Protein AF-A0A7V9EEJ4-F1 (afdb_monomer)

Foldseek 3Di:
DVVVVVVVVVVVVVVVVVVVPDPPPPPPPQADPVRFGPAKDKDALVRADAFWFWADQDQLQPDRITITDGLQDDGFWGFHDKDADDDDQDPDSVVQLVVLVVVEPDRGWHTDDNVVVVVVDRIIGYIDTDDVPDSPPD

Mean predicted aligned error: 11.69 Å

Solvent-accessible surface area (backbone atoms only — not comparable to full-atom values): 8247 Å² total; per-residue (Å²): 118,76,65,62,57,55,54,51,53,53,52,53,56,54,56,57,59,62,76,70,70,74,78,76,72,88,80,52,89,42,37,47,101,85,68,48,45,69,42,72,43,78,39,46,61,86,73,62,47,72,72,42,18,28,34,79,84,61,91,84,23,78,66,66,53,35,37,37,30,30,62,91,48,94,59,48,26,31,25,73,40,75,42,81,52,84,86,76,77,84,76,47,67,72,50,37,46,56,48,36,56,72,72,28,96,46,93,40,45,36,39,50,47,75,69,43,39,77,70,71,41,45,47,26,40,23,31,47,67,46,56,96,84,60,74,70,91,122

Structure (mmCIF, N/CA/C/O backbone):
data_AF-A0A7V9EEJ4-F1
#
_entry.id   AF-A0A7V9EEJ4-F1
#
loop_
_atom_site.group_PDB
_atom_site.id
_atom_site.type_symbol
_atom_site.label_atom_id
_atom_site.label_alt_id
_atom_site.label_comp_id
_atom_site.label_asym_id
_atom_site.label_entity_id
_atom_site.label_seq_id
_atom_site.pdbx_PDB_ins_code
_atom_site.Cartn_x
_atom_site.Cartn_y
_atom_site.Cartn_z
_atom_site.occupancy
_atom_site.B_iso_or_equiv
_atom_site.auth_seq_id
_atom_site.auth_comp_id
_atom_site.auth_asym_id
_atom_site.auth_atom_id
_atom_site.pdbx_PDB_model_num
ATOM 1 N N . MET A 1 1 ? 7.593 -53.871 41.970 1.00 48.84 1 MET A N 1
ATOM 2 C CA . MET A 1 1 ? 7.901 -52.481 42.400 1.00 48.84 1 MET A CA 1
ATOM 3 C C . MET A 1 1 ? 8.724 -51.685 41.380 1.00 48.84 1 MET A C 1
ATOM 5 O O . MET A 1 1 ? 8.401 -50.529 41.161 1.00 48.84 1 MET A O 1
ATOM 9 N N . ARG A 1 2 ? 9.733 -52.262 40.705 1.00 46.28 2 ARG A N 1
ATOM 10 C CA . ARG A 1 2 ? 10.573 -51.537 39.718 1.00 46.28 2 ARG A CA 1
ATOM 11 C C . ARG A 1 2 ? 9.862 -51.156 38.407 1.00 46.28 2 ARG A C 1
ATOM 13 O O . ARG A 1 2 ? 10.227 -50.173 37.781 1.00 46.28 2 ARG A O 1
ATOM 20 N N . TRP A 1 3 ? 8.823 -51.894 38.021 1.00 37.00 3 TRP A N 1
ATOM 21 C CA . TRP A 1 3 ? 8.084 -51.655 36.772 1.00 37.00 3 TRP A CA 1
ATOM 22 C C . TRP A 1 3 ? 7.021 -50.552 36.897 1.00 37.00 3 TRP A C 1
ATOM 24 O O . TRP A 1 3 ? 6.748 -49.848 35.934 1.00 37.00 3 TRP A O 1
ATOM 34 N N . ALA A 1 4 ? 6.481 -50.344 38.104 1.00 46.94 4 ALA A N 1
ATOM 35 C CA . ALA A 1 4 ? 5.531 -49.266 38.387 1.00 46.94 4 ALA A CA 1
ATOM 36 C C . ALA A 1 4 ? 6.194 -47.879 38.301 1.00 46.94 4 ALA A C 1
ATOM 38 O O . ALA A 1 4 ? 5.586 -46.934 37.816 1.00 46.94 4 ALA A O 1
ATOM 39 N N . LEU A 1 5 ? 7.466 -47.779 38.703 1.00 47.72 5 LEU A N 1
ATOM 40 C CA . LEU A 1 5 ? 8.260 -46.550 38.606 1.00 47.72 5 LEU A CA 1
ATOM 41 C C . LEU A 1 5 ? 8.615 -46.197 37.151 1.00 47.72 5 LEU A C 1
ATOM 43 O O . LEU A 1 5 ? 8.597 -45.026 36.784 1.00 47.72 5 LEU A O 1
ATOM 47 N N . ALA A 1 6 ? 8.877 -47.203 36.309 1.00 48.69 6 ALA A N 1
ATOM 48 C CA . ALA A 1 6 ? 9.161 -47.004 34.886 1.00 48.69 6 ALA A CA 1
ATOM 49 C C . ALA A 1 6 ? 7.921 -46.532 34.103 1.00 48.69 6 ALA A C 1
ATOM 51 O O . ALA A 1 6 ? 8.024 -45.641 33.264 1.00 48.69 6 ALA A O 1
ATOM 52 N N . LEU A 1 7 ? 6.738 -47.073 34.417 1.00 49.16 7 LEU A N 1
ATOM 53 C CA . LEU A 1 7 ? 5.472 -46.643 33.812 1.00 49.16 7 LEU A CA 1
ATOM 54 C C . LEU A 1 7 ? 5.074 -45.223 34.243 1.00 49.16 7 LEU A C 1
ATOM 56 O O . LEU A 1 7 ? 4.591 -44.450 33.418 1.00 49.16 7 LEU A O 1
ATOM 60 N N . LEU A 1 8 ? 5.342 -44.847 35.499 1.00 50.62 8 LEU A N 1
ATOM 61 C CA . LEU A 1 8 ? 5.114 -43.483 35.986 1.00 50.62 8 LEU A CA 1
ATOM 62 C C . LEU A 1 8 ? 6.011 -42.461 35.264 1.00 50.62 8 LEU A C 1
ATOM 64 O O . LEU A 1 8 ? 5.547 -41.385 34.899 1.00 50.62 8 LEU A O 1
ATOM 68 N N . ALA A 1 9 ? 7.277 -42.809 35.008 1.00 53.09 9 ALA A N 1
ATOM 69 C CA . ALA A 1 9 ? 8.224 -41.939 34.310 1.00 53.09 9 ALA A CA 1
ATOM 70 C C . ALA A 1 9 ? 7.849 -41.703 32.833 1.00 53.09 9 ALA A C 1
ATOM 72 O O . ALA A 1 9 ? 7.979 -40.583 32.340 1.00 53.09 9 ALA A O 1
ATOM 73 N N . VAL A 1 10 ? 7.326 -42.723 32.140 1.00 55.88 10 VAL A N 1
ATOM 74 C CA . VAL A 1 10 ? 6.856 -42.601 30.746 1.00 55.88 10 VAL A CA 1
ATOM 75 C C . VAL A 1 10 ? 5.585 -41.749 30.653 1.00 55.88 10 VAL A C 1
ATOM 77 O O . VAL A 1 10 ? 5.459 -40.934 29.741 1.00 55.88 10 VAL A O 1
ATOM 80 N N . LEU A 1 11 ? 4.670 -41.866 31.621 1.00 56.12 11 LEU A N 1
ATOM 81 C CA . LEU A 1 11 ? 3.453 -41.046 31.675 1.00 56.12 11 LEU A CA 1
ATOM 82 C C . LEU A 1 11 ? 3.750 -39.569 31.980 1.00 56.12 11 LEU A C 1
ATOM 84 O O . LEU A 1 11 ? 3.128 -38.691 31.385 1.00 56.12 11 LEU A O 1
ATOM 88 N N . ILE A 1 12 ? 4.738 -39.281 32.837 1.00 56.12 12 ILE A N 1
ATOM 89 C CA . ILE A 1 12 ? 5.203 -37.907 33.094 1.00 56.12 12 ILE A CA 1
ATOM 90 C C . ILE A 1 12 ? 5.877 -37.323 31.841 1.00 56.12 12 ILE A C 1
ATOM 92 O O . ILE A 1 12 ? 5.589 -36.188 31.469 1.00 56.12 12 ILE A O 1
ATOM 96 N N . ALA A 1 13 ? 6.711 -38.098 31.137 1.00 54.84 13 ALA A N 1
ATOM 97 C CA . ALA A 1 13 ? 7.370 -37.636 29.912 1.00 54.84 13 ALA A CA 1
ATOM 98 C C . ALA A 1 13 ? 6.378 -37.330 28.770 1.00 54.84 13 ALA A C 1
ATOM 100 O O . ALA A 1 13 ? 6.555 -36.349 28.048 1.00 54.84 13 ALA A O 1
ATOM 101 N N . LEU A 1 14 ? 5.304 -38.117 28.633 1.00 54.66 14 LEU A N 1
ATOM 102 C CA . LEU A 1 14 ? 4.259 -37.888 27.625 1.00 54.66 14 LEU A CA 1
ATOM 103 C C . LEU A 1 14 ? 3.311 -36.731 27.993 1.00 54.66 14 LEU A C 1
ATOM 105 O O . LEU A 1 14 ? 2.884 -35.994 27.106 1.00 54.66 14 LEU A O 1
ATOM 109 N N . GLY A 1 15 ? 3.024 -36.519 29.283 1.00 51.69 15 GLY A N 1
ATOM 110 C CA . GLY A 1 15 ? 2.210 -35.388 29.752 1.00 51.69 15 GLY A CA 1
ATOM 111 C C . GLY A 1 15 ? 2.904 -34.028 29.604 1.00 51.69 15 GLY A C 1
ATOM 112 O O . GLY A 1 15 ? 2.255 -33.036 29.276 1.00 51.69 15 GLY A O 1
ATOM 113 N N . VAL A 1 16 ? 4.230 -33.981 29.772 1.00 53.53 16 VAL A N 1
ATOM 114 C CA . VAL A 1 16 ? 5.032 -32.756 29.586 1.00 53.53 16 VAL A CA 1
ATOM 115 C C . VAL A 1 16 ? 5.213 -32.415 28.099 1.00 53.53 16 VAL A C 1
ATOM 117 O O . VAL A 1 16 ? 5.245 -31.239 27.745 1.00 53.53 16 VAL A O 1
ATOM 120 N N . GLY A 1 17 ? 5.249 -33.417 27.212 1.00 48.19 17 GLY A N 1
ATOM 121 C CA . GLY A 1 17 ? 5.340 -33.199 25.762 1.00 48.19 17 GLY A CA 1
ATOM 122 C C . GLY A 1 17 ? 4.092 -32.556 25.144 1.00 48.19 17 GLY A C 1
ATOM 123 O O . GLY A 1 17 ? 4.210 -31.772 24.206 1.00 48.19 17 GLY A O 1
ATOM 124 N N . PHE A 1 18 ? 2.900 -32.825 25.689 1.00 49.16 18 PHE A N 1
ATOM 125 C CA . PHE A 1 18 ? 1.647 -32.251 25.181 1.00 49.16 18 PHE A CA 1
ATOM 126 C C . PHE A 1 18 ? 1.423 -30.795 25.631 1.00 49.16 18 PHE A C 1
ATOM 128 O O . PHE A 1 18 ? 0.809 -30.011 24.913 1.00 49.16 18 PHE A O 1
ATOM 135 N N . ALA A 1 19 ? 1.968 -30.397 26.785 1.00 50.81 19 ALA A N 1
ATOM 136 C CA . ALA A 1 19 ? 1.808 -29.042 27.319 1.00 50.81 19 ALA A CA 1
ATOM 137 C C . ALA A 1 19 ? 2.670 -27.977 26.605 1.00 50.81 19 ALA A C 1
ATOM 139 O O . ALA A 1 19 ? 2.421 -26.786 26.770 1.00 50.81 19 ALA A O 1
ATOM 140 N N . ALA A 1 20 ? 3.661 -28.381 25.803 1.00 55.31 20 ALA A N 1
ATOM 141 C CA . ALA A 1 20 ? 4.579 -27.465 25.118 1.00 55.31 20 ALA A CA 1
ATOM 142 C C . ALA A 1 20 ? 4.176 -27.128 23.665 1.00 55.31 20 ALA A C 1
ATOM 144 O O . ALA A 1 20 ? 4.857 -26.343 23.009 1.00 55.31 20 ALA A O 1
ATOM 145 N N . GLY A 1 21 ? 3.103 -27.733 23.141 1.00 49.44 21 GLY A N 1
ATOM 146 C CA . GLY A 1 21 ? 2.813 -27.750 21.701 1.00 49.44 21 GLY A CA 1
ATOM 147 C C . GLY A 1 21 ? 1.805 -26.725 21.181 1.00 49.44 21 GLY A C 1
ATOM 148 O O . GLY A 1 21 ? 1.629 -26.636 19.971 1.00 49.44 21 GLY A O 1
ATOM 149 N N . VAL A 1 22 ? 1.140 -25.953 22.043 1.00 53.97 22 VAL A N 1
ATOM 150 C CA . VAL A 1 22 ? 0.199 -24.916 21.593 1.00 53.97 22 VAL A CA 1
ATOM 151 C C . VAL A 1 22 ? 0.694 -23.561 22.068 1.00 53.97 22 VAL A C 1
ATOM 153 O O . VAL A 1 22 ? 0.191 -22.975 23.023 1.00 53.97 22 VAL A O 1
ATOM 156 N N . VAL A 1 23 ? 1.710 -23.055 21.376 1.00 51.94 23 VAL A N 1
ATOM 157 C CA . VAL A 1 23 ? 1.934 -21.614 21.332 1.00 51.94 23 VAL A CA 1
ATOM 158 C C . VAL A 1 23 ? 0.800 -21.069 20.467 1.00 51.94 23 VAL A C 1
ATOM 160 O O . VAL A 1 23 ? 0.893 -21.089 19.245 1.00 51.94 23 VAL A O 1
ATOM 163 N N . VAL A 1 24 ? -0.316 -20.670 21.089 1.00 49.88 24 VAL A N 1
ATOM 164 C CA . VAL A 1 24 ? -1.272 -19.780 20.423 1.00 49.88 24 VAL A CA 1
ATOM 165 C C . VAL A 1 24 ? -0.516 -18.473 20.259 1.00 49.88 24 VAL A C 1
ATOM 167 O O . VAL A 1 24 ? -0.402 -17.680 21.193 1.00 49.88 24 VAL A O 1
ATOM 170 N N . THR A 1 25 ? 0.103 -18.290 19.102 1.00 47.66 25 THR A N 1
ATOM 171 C CA . THR A 1 25 ? 0.508 -16.969 18.660 1.00 47.66 25 THR A CA 1
ATOM 172 C C . THR A 1 25 ? -0.760 -16.124 18.681 1.00 47.66 25 THR A C 1
ATOM 174 O O . THR A 1 25 ? -1.769 -16.466 18.066 1.00 47.66 25 THR A O 1
ATOM 177 N N . ALA A 1 26 ? -0.762 -15.070 19.496 1.00 48.78 26 ALA A N 1
ATOM 178 C CA . ALA A 1 26 ? -1.801 -14.054 19.466 1.00 48.78 26 ALA A CA 1
ATOM 179 C C . ALA A 1 26 ? -1.673 -13.301 18.132 1.00 48.78 26 ALA A C 1
ATOM 181 O O . ALA A 1 26 ? -1.107 -12.214 18.065 1.00 48.78 26 ALA A O 1
ATOM 182 N N . GLU A 1 27 ? -2.097 -13.936 17.045 1.00 51.94 27 GLU A N 1
ATOM 183 C CA . GLU A 1 27 ? -2.170 -13.330 15.726 1.00 51.94 27 GLU A CA 1
ATOM 184 C C . GLU A 1 27 ? -3.518 -12.602 15.615 1.00 51.94 27 GLU A C 1
ATOM 186 O O . GLU A 1 27 ? -4.574 -13.210 15.458 1.00 51.94 27 GLU A O 1
ATOM 191 N N . ASP A 1 28 ? -3.426 -11.270 15.710 1.00 61.31 28 ASP A N 1
ATOM 192 C CA . ASP A 1 28 ? -4.360 -10.262 15.188 1.00 61.31 28 ASP A CA 1
ATOM 193 C C . ASP A 1 28 ? -5.685 -9.968 15.937 1.00 61.31 28 ASP A C 1
ATOM 195 O O . ASP A 1 28 ? -6.740 -9.837 15.322 1.00 61.31 28 ASP A O 1
ATOM 199 N N . ASP A 1 29 ? -5.636 -9.619 17.233 1.00 67.69 29 ASP A N 1
ATOM 200 C CA . ASP A 1 29 ? -6.744 -8.877 17.897 1.00 67.69 29 ASP A CA 1
ATOM 201 C C . ASP A 1 29 ? -7.083 -7.533 17.198 1.00 67.69 29 ASP A C 1
ATOM 203 O O . ASP A 1 29 ? -8.083 -6.873 17.498 1.00 67.69 29 ASP A O 1
ATOM 207 N N . ALA A 1 30 ? -6.231 -7.080 16.272 1.00 84.50 30 ALA A N 1
ATOM 208 C CA . ALA A 1 30 ? -6.430 -5.867 15.495 1.00 84.50 30 ALA A CA 1
ATOM 209 C C . ALA A 1 30 ? -7.478 -6.020 14.381 1.00 84.50 30 ALA A C 1
ATOM 211 O O . ALA A 1 30 ? -7.993 -4.998 13.915 1.00 84.50 30 ALA A O 1
ATOM 212 N N . ARG A 1 31 ? -7.808 -7.247 13.950 1.00 91.19 31 ARG A N 1
ATOM 213 C CA . ARG A 1 31 ? -8.739 -7.517 12.842 1.00 91.19 31 ARG A CA 1
ATOM 214 C C . ARG A 1 31 ? -9.792 -8.560 13.215 1.00 91.19 31 ARG A C 1
ATOM 216 O O . ARG A 1 31 ? -9.575 -9.405 14.069 1.00 91.19 31 ARG A O 1
ATOM 223 N N . ASP A 1 32 ? -10.952 -8.511 12.565 1.00 90.44 32 ASP A N 1
ATOM 224 C CA . ASP A 1 32 ? -11.985 -9.539 12.730 1.00 90.44 32 ASP A CA 1
ATOM 225 C C . ASP A 1 32 ? -11.793 -10.739 11.786 1.00 90.44 32 ASP A C 1
ATOM 227 O O . ASP A 1 32 ? -10.939 -10.740 10.900 1.00 90.44 32 ASP A O 1
ATOM 231 N N . ALA A 1 33 ? -12.653 -11.754 11.923 1.00 89.06 33 ALA A N 1
ATOM 232 C CA . ALA A 1 33 ? -12.641 -12.953 11.077 1.00 89.06 33 ALA A CA 1
ATOM 233 C C . ALA A 1 33 ? -12.862 -12.678 9.573 1.00 89.06 33 ALA A C 1
ATOM 235 O O . ALA A 1 33 ? -12.677 -13.570 8.748 1.00 89.06 33 ALA A O 1
ATOM 236 N N . ARG A 1 34 ? -13.283 -11.464 9.200 1.00 88.38 34 ARG A N 1
ATOM 237 C CA . ARG A 1 34 ? -13.448 -11.013 7.810 1.00 88.38 34 ARG A CA 1
ATOM 238 C C . ARG A 1 34 ? -12.278 -10.139 7.350 1.00 88.38 34 ARG A C 1
ATOM 240 O O . ARG A 1 34 ? -12.311 -9.622 6.239 1.00 88.38 34 ARG A O 1
ATOM 247 N N . GLY A 1 35 ? -11.258 -9.967 8.190 1.00 88.81 35 GLY A N 1
ATOM 248 C CA . GLY A 1 35 ? -10.077 -9.155 7.929 1.00 88.81 35 GLY A CA 1
ATOM 249 C C . GLY A 1 35 ? -10.270 -7.658 8.167 1.00 88.81 35 GLY A C 1
ATOM 250 O O . GLY A 1 35 ? -9.350 -6.901 7.864 1.00 88.81 35 GLY A O 1
ATOM 251 N N . ARG A 1 36 ? -11.411 -7.212 8.710 1.00 91.25 36 ARG A N 1
ATOM 252 C CA . ARG A 1 36 ? -11.678 -5.785 8.951 1.00 91.25 36 ARG A CA 1
ATOM 253 C C . ARG A 1 36 ? -10.915 -5.301 10.172 1.00 91.25 36 ARG A C 1
ATOM 255 O O . ARG A 1 36 ? -10.946 -5.958 11.207 1.00 91.25 36 ARG A O 1
ATOM 262 N N . VAL A 1 37 ? -10.301 -4.126 10.074 1.00 93.56 37 VAL A N 1
ATOM 263 C CA . VAL A 1 37 ? -9.597 -3.480 11.189 1.00 93.56 37 VAL A CA 1
ATOM 264 C C . VAL A 1 37 ? -10.587 -3.100 12.298 1.00 93.56 37 VAL A C 1
ATOM 266 O O . VAL A 1 37 ? -11.529 -2.341 12.071 1.00 93.56 37 VAL A O 1
ATOM 269 N N . LEU A 1 38 ? -10.369 -3.628 13.504 1.00 93.12 38 LEU A N 1
ATOM 270 C CA . LEU A 1 38 ? -11.151 -3.361 14.716 1.00 93.12 38 LEU A CA 1
ATOM 271 C C . LEU A 1 38 ? -10.490 -2.325 15.628 1.00 93.12 38 LEU A C 1
ATOM 273 O O . LEU A 1 38 ? -11.183 -1.579 16.321 1.00 93.12 38 LEU A O 1
ATOM 277 N N . LYS A 1 39 ? -9.157 -2.259 15.619 1.00 91.88 39 LYS A N 1
ATOM 278 C CA . LYS A 1 39 ? -8.377 -1.334 16.440 1.00 91.88 39 LYS A CA 1
ATOM 279 C C . LYS A 1 39 ? -7.419 -0.548 15.563 1.00 91.88 39 LYS A C 1
ATOM 281 O O . LYS A 1 39 ? -6.744 -1.114 14.712 1.00 91.88 39 LYS A O 1
ATOM 286 N N . ALA A 1 40 ? -7.346 0.757 15.802 1.00 93.19 40 ALA A N 1
ATOM 287 C CA . ALA A 1 40 ? -6.363 1.590 15.138 1.00 93.19 40 ALA A CA 1
ATOM 288 C C . ALA A 1 40 ? -4.938 1.137 15.513 1.00 93.19 40 ALA A C 1
ATOM 290 O O . ALA A 1 40 ? -4.607 1.070 16.698 1.00 93.19 40 ALA A O 1
ATOM 291 N N . GLY A 1 41 ? -4.099 0.853 14.516 1.00 93.50 41 GLY A N 1
ATOM 292 C CA . GLY A 1 41 ? -2.663 0.615 14.688 1.00 93.50 41 GLY A CA 1
ATOM 293 C C . GLY A 1 41 ? -1.837 0.953 13.436 1.00 93.50 41 GLY A C 1
ATOM 294 O O . GLY A 1 41 ? -2.401 1.050 12.342 1.00 93.50 41 GLY A O 1
ATOM 295 N N . PRO A 1 42 ? -0.520 1.169 13.588 1.00 93.44 42 PRO A N 1
ATOM 296 C CA . PRO A 1 42 ? 0.375 1.272 12.445 1.00 93.44 42 PRO A CA 1
ATOM 297 C C . PRO A 1 42 ? 0.394 -0.058 11.684 1.00 93.44 42 PRO A C 1
ATOM 299 O O . PRO A 1 42 ? 0.434 -1.124 12.297 1.00 93.44 42 PRO A O 1
ATOM 302 N N . VAL A 1 43 ? 0.364 0.012 10.357 1.00 92.69 43 VAL A N 1
ATOM 303 C CA . VAL A 1 43 ? 0.411 -1.138 9.447 1.00 92.69 43 VAL A CA 1
ATOM 304 C C . VAL A 1 43 ? 1.382 -0.816 8.318 1.00 92.69 43 VAL A C 1
ATOM 306 O O . VAL A 1 43 ? 1.376 0.302 7.796 1.00 92.69 43 VAL A O 1
ATOM 309 N N . ASP A 1 44 ? 2.226 -1.783 7.962 1.00 91.75 44 ASP A N 1
ATOM 310 C CA . ASP A 1 44 ? 3.110 -1.676 6.802 1.00 91.75 44 ASP A CA 1
ATOM 311 C C . ASP A 1 44 ? 2.272 -1.568 5.519 1.00 91.75 44 ASP A C 1
ATOM 313 O O . ASP A 1 44 ? 1.251 -2.243 5.364 1.00 91.75 44 ASP A O 1
ATOM 317 N N . VAL A 1 45 ? 2.680 -0.716 4.580 1.00 90.38 45 VAL A N 1
ATOM 318 C CA . VAL A 1 45 ? 1.934 -0.527 3.323 1.00 90.38 45 VAL A CA 1
ATOM 319 C C . VAL A 1 45 ? 1.826 -1.810 2.488 1.00 90.38 45 VAL A C 1
ATOM 321 O O . VAL A 1 45 ? 0.899 -1.938 1.681 1.00 90.38 45 VAL A O 1
ATOM 324 N N . LEU A 1 46 ? 2.731 -2.771 2.696 1.00 91.00 46 LEU A N 1
ATOM 325 C CA . LEU A 1 46 ? 2.719 -4.095 2.073 1.00 91.00 46 LEU A CA 1
ATOM 326 C C . LEU A 1 46 ? 1.651 -5.022 2.673 1.00 91.00 46 LEU A C 1
ATOM 328 O O . LEU A 1 46 ? 1.116 -5.874 1.955 1.00 91.00 46 LEU A O 1
ATOM 332 N N . ASP A 1 47 ? 1.301 -4.817 3.945 1.00 92.88 47 ASP A N 1
ATOM 333 C CA . ASP A 1 47 ? 0.317 -5.610 4.694 1.00 92.88 47 ASP A CA 1
ATOM 334 C C . ASP A 1 47 ? -1.117 -5.076 4.561 1.00 92.88 47 ASP A C 1
ATOM 336 O O . ASP A 1 47 ? -2.076 -5.720 5.004 1.00 92.88 47 ASP A O 1
ATOM 340 N N . LEU A 1 48 ? -1.281 -3.911 3.927 1.00 94.06 48 LEU A N 1
ATOM 341 C CA . LEU A 1 48 ? -2.586 -3.338 3.621 1.00 94.06 48 LEU A CA 1
ATOM 342 C C . LEU A 1 48 ? -3.421 -4.278 2.746 1.00 94.06 48 LEU A C 1
ATOM 344 O O . LEU A 1 48 ? -2.957 -4.861 1.759 1.00 94.06 48 LEU A O 1
ATOM 348 N N . ARG A 1 49 ? -4.702 -4.381 3.088 1.00 95.06 49 ARG A N 1
ATOM 349 C CA . ARG A 1 49 ? -5.698 -5.206 2.403 1.00 95.06 49 ARG A CA 1
ATOM 350 C C . ARG A 1 49 ? -6.758 -4.316 1.776 1.00 95.06 49 ARG A C 1
ATOM 352 O O . ARG A 1 49 ? -7.017 -3.215 2.245 1.00 95.06 49 ARG A O 1
ATOM 359 N N . VAL A 1 50 ? -7.387 -4.807 0.710 1.00 95.19 50 VAL A N 1
ATOM 360 C CA . VAL A 1 50 ? -8.555 -4.131 0.129 1.00 95.19 50 VAL A CA 1
ATOM 361 C C . VAL A 1 50 ? -9.637 -3.995 1.204 1.00 95.19 50 VAL A C 1
ATOM 363 O O . VAL A 1 50 ? -9.950 -4.975 1.879 1.00 95.19 50 VAL A O 1
ATOM 366 N N . GLY A 1 51 ? -10.18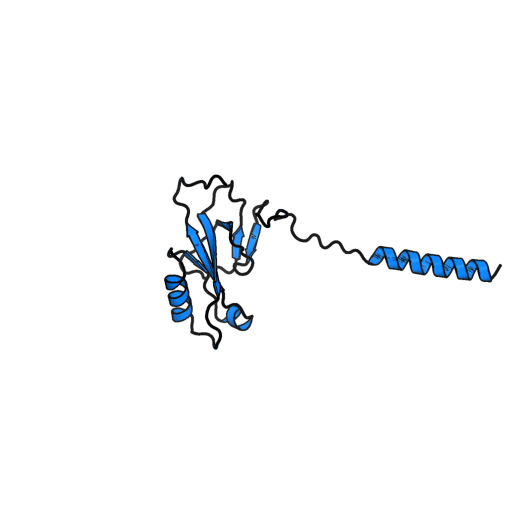3 -2.789 1.354 1.00 94.69 51 GLY A N 1
ATOM 367 C CA . GLY A 1 51 ? -11.129 -2.426 2.410 1.00 94.69 51 GLY A CA 1
ATOM 368 C C . GLY A 1 51 ? -10.494 -1.862 3.685 1.00 94.69 51 GLY A C 1
ATOM 369 O O . GLY A 1 51 ? -11.221 -1.534 4.620 1.00 94.69 51 GLY A O 1
ATOM 370 N N . ASP A 1 52 ? -9.164 -1.741 3.758 1.00 95.69 52 ASP A N 1
ATOM 371 C CA . ASP A 1 52 ? -8.514 -1.079 4.889 1.00 95.69 52 ASP A CA 1
ATOM 372 C C . ASP A 1 52 ? -8.649 0.435 4.793 1.00 95.69 52 ASP A C 1
ATOM 374 O O . ASP A 1 52 ? -8.284 1.049 3.791 1.00 95.69 52 ASP A O 1
ATOM 378 N N . CYS A 1 53 ? -9.118 1.036 5.881 1.00 95.06 53 CYS A N 1
ATOM 379 C CA . CYS A 1 53 ? -9.254 2.474 6.024 1.00 95.06 53 CYS A CA 1
ATOM 380 C C . CYS A 1 53 ? -8.035 3.046 6.743 1.00 95.06 53 CYS A C 1
ATOM 382 O O . CYS A 1 53 ? -7.602 2.508 7.764 1.00 95.06 53 CYS A O 1
ATOM 384 N N . VAL A 1 54 ? -7.457 4.118 6.204 1.00 93.69 54 VAL A N 1
ATOM 385 C CA . VAL A 1 54 ? -6.128 4.599 6.595 1.00 93.69 54 VAL A CA 1
ATOM 386 C C . VAL A 1 54 ? -6.078 6.110 6.821 1.00 93.69 54 VAL A C 1
ATOM 388 O O . VAL A 1 54 ? -6.853 6.879 6.251 1.00 93.69 54 VAL A O 1
ATOM 391 N N . ASN A 1 55 ? -5.135 6.521 7.666 1.00 91.50 55 ASN A N 1
ATOM 392 C CA . ASN A 1 55 ? -4.725 7.902 7.916 1.00 91.50 55 ASN A CA 1
ATOM 393 C C . ASN A 1 55 ? -3.214 8.058 7.706 1.00 91.50 55 ASN A C 1
ATOM 395 O O . ASN A 1 55 ? -2.468 7.078 7.796 1.00 91.50 55 ASN A O 1
ATOM 399 N N . GLY A 1 56 ? -2.766 9.299 7.510 1.00 86.19 56 GLY A N 1
ATOM 400 C CA . GLY A 1 56 ? -1.359 9.616 7.273 1.00 86.19 56 GLY A CA 1
ATOM 401 C C . GLY A 1 56 ? -0.966 9.404 5.814 1.00 86.19 56 GLY A C 1
ATOM 402 O O . GLY A 1 56 ? 0.142 8.957 5.535 1.00 86.19 56 GLY A O 1
ATOM 403 N N . LEU A 1 57 ? -1.889 9.672 4.885 1.00 83.12 57 LEU A N 1
ATOM 404 C CA . LEU A 1 57 ? -1.628 9.584 3.454 1.00 83.12 57 LEU A CA 1
ATOM 405 C C . LEU A 1 57 ? -0.746 10.752 3.010 1.00 83.12 57 LEU A C 1
ATOM 407 O O . LEU A 1 57 ? -1.205 11.890 2.878 1.00 83.12 57 LEU A O 1
ATOM 411 N N . GLU A 1 58 ? 0.515 10.458 2.718 1.00 74.06 58 GLU A N 1
ATOM 412 C CA . GLU A 1 58 ? 1.442 11.411 2.116 1.00 74.06 58 GLU A CA 1
ATOM 413 C C . GLU A 1 58 ? 1.384 11.330 0.585 1.00 74.06 58 GLU A C 1
ATOM 415 O O . GLU A 1 58 ? 1.307 10.254 -0.016 1.00 74.06 58 GLU A O 1
ATOM 420 N N . ALA A 1 59 ? 1.420 12.488 -0.077 1.00 60.56 59 ALA A N 1
ATOM 421 C CA . ALA A 1 59 ? 1.478 12.535 -1.533 1.00 60.56 59 ALA A CA 1
ATOM 422 C C . ALA A 1 59 ? 2.806 11.933 -2.029 1.00 60.56 59 ALA A C 1
ATOM 424 O O . ALA A 1 59 ? 3.873 12.297 -1.544 1.00 60.56 59 ALA A O 1
ATOM 425 N N . GLY A 1 60 ? 2.749 11.038 -3.020 1.00 58.62 60 GLY A N 1
ATOM 426 C CA . GLY A 1 60 ? 3.946 10.444 -3.633 1.00 58.62 60 GLY A CA 1
ATOM 427 C C . GLY A 1 60 ? 4.374 9.077 -3.084 1.00 58.62 60 GLY A C 1
ATOM 428 O O . GLY A 1 60 ? 5.357 8.526 -3.585 1.00 58.62 60 GLY A O 1
ATOM 429 N N . GLY A 1 61 ? 3.629 8.503 -2.127 1.00 58.97 61 GLY A N 1
ATOM 430 C CA . GLY A 1 61 ? 3.664 7.067 -1.815 1.00 58.97 61 GLY A CA 1
ATOM 431 C C . GLY A 1 61 ? 4.989 6.541 -1.255 1.00 58.97 61 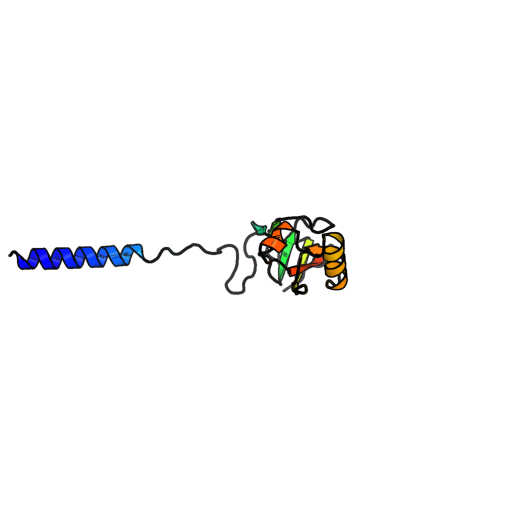GLY A C 1
ATOM 432 O O . GLY A 1 61 ? 5.314 5.377 -1.472 1.00 58.97 61 GLY A O 1
ATOM 433 N N . GLU A 1 62 ? 5.781 7.384 -0.587 1.00 63.84 62 GLU A N 1
ATOM 434 C CA . GLU A 1 62 ? 7.053 6.975 0.033 1.00 63.84 62 GLU A CA 1
ATOM 435 C C . GLU A 1 62 ? 6.899 6.427 1.458 1.00 63.84 62 GLU A C 1
ATOM 437 O O . GLU A 1 62 ? 7.879 5.978 2.053 1.00 63.84 62 GLU A O 1
ATOM 442 N N . SER A 1 63 ? 5.686 6.447 2.009 1.00 70.56 63 SER A N 1
ATOM 443 C CA . SER A 1 63 ? 5.420 5.975 3.363 1.00 70.56 63 SER A CA 1
ATOM 444 C C . SER A 1 63 ? 5.620 4.457 3.448 1.00 70.56 63 SER A C 1
ATOM 446 O O . SER A 1 63 ? 5.070 3.698 2.656 1.00 70.56 63 SER A O 1
ATOM 448 N N . VAL A 1 64 ? 6.417 4.012 4.422 1.00 81.56 64 VAL A N 1
ATOM 449 C CA . VAL A 1 64 ? 6.654 2.581 4.706 1.00 81.56 64 VAL A CA 1
ATOM 450 C C . VAL A 1 64 ? 5.510 1.992 5.536 1.00 81.56 64 VAL A C 1
ATOM 452 O O . VAL A 1 64 ? 5.198 0.812 5.441 1.00 81.56 64 VAL A O 1
ATOM 455 N N . ALA A 1 65 ? 4.847 2.831 6.328 1.00 89.31 65 ALA A N 1
ATOM 456 C CA . ALA A 1 65 ? 3.705 2.453 7.138 1.00 89.31 65 ALA A CA 1
ATOM 457 C C . ALA A 1 65 ? 2.683 3.589 7.171 1.00 89.31 65 ALA A C 1
ATOM 459 O O . ALA A 1 65 ? 3.031 4.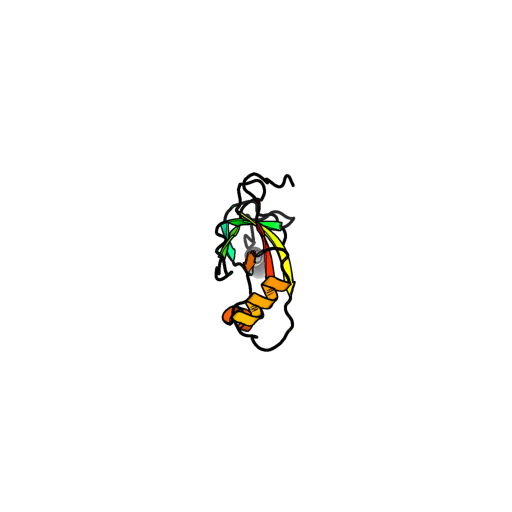761 7.013 1.00 89.31 65 ALA A O 1
ATOM 460 N N . VAL A 1 66 ? 1.433 3.223 7.423 1.00 92.25 66 VAL A N 1
ATOM 461 C CA . VAL A 1 66 ? 0.318 4.144 7.651 1.00 92.25 66 VAL A CA 1
ATOM 462 C C . VAL A 1 66 ? -0.489 3.708 8.860 1.00 92.25 66 VAL A C 1
ATOM 464 O O . VAL A 1 66 ? -0.304 2.621 9.407 1.00 92.25 66 VAL A O 1
ATOM 467 N N . GLN A 1 67 ? -1.408 4.561 9.286 1.00 94.19 67 GLN A N 1
ATOM 468 C CA . GLN A 1 67 ? -2.292 4.266 10.396 1.00 94.19 67 GLN A CA 1
ATOM 469 C C . GLN A 1 67 ? -3.568 3.605 9.868 1.00 94.19 67 GLN A C 1
ATOM 471 O O . GLN A 1 67 ? -4.450 4.301 9.369 1.00 94.19 67 GLN A O 1
ATOM 476 N N . ALA A 1 68 ? -3.692 2.284 10.002 1.00 95.12 68 ALA A N 1
ATOM 477 C CA . ALA A 1 68 ? -4.947 1.592 9.726 1.00 95.12 68 ALA A CA 1
ATOM 478 C C . ALA A 1 68 ? -5.945 1.863 10.858 1.00 95.12 68 ALA A C 1
ATOM 480 O O . ALA A 1 68 ? -5.567 1.907 12.033 1.00 95.12 68 ALA A O 1
ATOM 481 N N . VAL A 1 69 ? -7.215 2.073 10.524 1.00 95.19 69 VAL A N 1
ATOM 482 C CA . VAL A 1 69 ? -8.290 2.377 11.474 1.00 95.19 69 VAL A CA 1
ATOM 483 C C . VAL A 1 69 ? -9.587 1.671 11.070 1.00 95.19 69 VAL A C 1
ATOM 485 O O . VAL A 1 69 ? -9.766 1.334 9.900 1.00 95.19 69 VAL A O 1
ATOM 488 N N . PRO A 1 70 ? -10.533 1.460 12.002 1.00 94.75 70 PRO A N 1
ATOM 489 C CA . PRO A 1 70 ? -11.865 0.997 11.635 1.00 94.75 70 PRO A CA 1
ATOM 490 C C . PRO A 1 70 ? -12.528 1.966 10.652 1.00 94.75 70 PRO A C 1
ATOM 492 O O . PRO A 1 70 ? -12.592 3.165 10.913 1.00 94.75 70 PRO A O 1
ATOM 495 N N . CYS A 1 71 ? -13.099 1.460 9.560 1.00 92.44 71 CYS A N 1
ATOM 496 C CA . CYS A 1 71 ? -13.759 2.296 8.546 1.00 92.44 71 CYS A CA 1
ATOM 497 C C . CYS A 1 71 ? -14.963 3.096 9.077 1.00 92.44 71 CYS A C 1
ATOM 499 O O . CYS A 1 71 ? -15.350 4.118 8.517 1.00 92.44 71 CYS A O 1
ATOM 501 N N . ARG A 1 72 ? -15.544 2.673 10.208 1.00 89.75 72 ARG A N 1
ATOM 502 C CA . ARG A 1 72 ? -16.600 3.426 10.909 1.00 89.75 72 ARG A CA 1
ATOM 503 C C . ARG A 1 72 ? -16.071 4.642 11.677 1.00 89.75 72 ARG A C 1
ATOM 505 O O . ARG A 1 72 ? -16.858 5.475 12.112 1.00 89.75 72 ARG A O 1
ATOM 512 N N . SER A 1 73 ? -14.758 4.752 11.851 1.00 89.38 73 SER A N 1
ATOM 513 C CA . SER A 1 73 ? -14.083 5.932 12.389 1.00 89.38 73 SER A CA 1
ATOM 514 C C . SER A 1 73 ? -13.745 6.913 11.262 1.00 89.38 73 SER A C 1
ATOM 516 O O . SER A 1 73 ? -13.760 6.561 10.083 1.00 89.38 73 SER A O 1
ATOM 518 N N . ARG A 1 74 ? -13.430 8.168 11.599 1.00 90.19 74 ARG A N 1
ATOM 519 C CA . ARG A 1 74 ? -12.918 9.133 10.610 1.00 90.19 74 ARG A CA 1
ATOM 520 C C . ARG A 1 74 ? -11.570 8.662 10.055 1.00 90.19 74 ARG A C 1
ATOM 522 O O . ARG A 1 74 ? -10.695 8.275 10.831 1.00 90.19 74 ARG A O 1
ATOM 529 N N . HIS A 1 75 ? -11.416 8.731 8.737 1.00 91.50 75 HIS A N 1
ATOM 530 C CA . HIS A 1 75 ? -10.191 8.352 8.043 1.00 91.50 75 HIS A CA 1
ATOM 531 C C . HIS A 1 75 ? -10.001 9.135 6.738 1.00 91.50 75 HIS A C 1
ATOM 533 O O . HIS A 1 75 ? -10.944 9.756 6.245 1.00 91.50 75 HIS A O 1
ATOM 539 N N . GLU A 1 76 ? -8.781 9.140 6.204 1.00 90.56 76 GLU A N 1
ATOM 540 C CA . GLU A 1 76 ? -8.414 9.909 5.010 1.00 90.56 76 GLU A CA 1
ATOM 541 C C . GLU A 1 76 ? -8.707 9.163 3.706 1.00 90.56 76 GLU A C 1
ATOM 543 O O . GLU A 1 76 ? -9.069 9.795 2.712 1.00 90.56 76 GLU A O 1
ATOM 548 N N . GLY A 1 77 ? -8.584 7.836 3.688 1.00 91.56 77 GLY A N 1
ATOM 549 C CA . GLY A 1 77 ? -8.893 7.041 2.501 1.00 91.56 77 GLY A CA 1
ATOM 550 C C . GLY A 1 77 ? -8.999 5.546 2.767 1.00 91.56 77 GLY A C 1
ATOM 551 O O . GLY A 1 77 ? -8.700 5.078 3.864 1.00 91.56 77 GLY A O 1
ATOM 552 N N . GLU A 1 78 ? -9.430 4.807 1.753 1.00 93.56 78 GLU A N 1
ATOM 553 C CA . GLU A 1 78 ? -9.656 3.361 1.798 1.00 93.56 78 GLU A CA 1
ATOM 554 C C . GLU A 1 78 ? -8.873 2.667 0.680 1.00 93.56 78 GLU A C 1
ATOM 556 O O . GLU A 1 78 ? -8.816 3.149 -0.455 1.00 93.56 78 GLU A O 1
ATOM 561 N N . VAL A 1 79 ? -8.273 1.516 0.975 1.00 94.62 79 VAL A N 1
ATOM 562 C CA . VAL A 1 79 ? -7.625 0.681 -0.039 1.00 94.62 79 VAL A CA 1
ATOM 563 C C . VAL A 1 79 ? -8.692 0.093 -0.961 1.00 94.62 79 VAL A C 1
ATOM 565 O O . VAL A 1 79 ? -9.383 -0.861 -0.605 1.00 94.62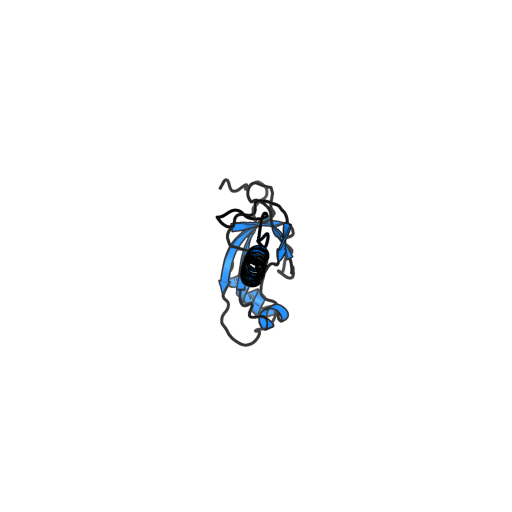 79 VAL A O 1
ATOM 568 N N . GLN A 1 80 ? -8.795 0.616 -2.180 1.00 93.62 80 GLN A N 1
ATOM 569 C CA . GLN A 1 80 ? -9.784 0.149 -3.157 1.00 93.62 80 GLN A CA 1
ATOM 570 C C . GLN A 1 80 ? -9.291 -1.049 -3.975 1.00 93.62 80 GLN A C 1
ATOM 572 O O . GLN A 1 80 ? -10.088 -1.853 -4.455 1.00 93.62 80 GLN A O 1
ATOM 577 N N . ALA A 1 81 ? -7.976 -1.148 -4.189 1.00 94.12 81 ALA A N 1
ATOM 578 C CA . ALA A 1 81 ? -7.393 -2.153 -5.065 1.00 94.12 81 ALA A CA 1
ATOM 579 C C . ALA A 1 81 ? -5.917 -2.395 -4.750 1.00 94.12 81 ALA A C 1
ATOM 581 O O . ALA A 1 81 ? -5.193 -1.495 -4.326 1.00 94.12 81 ALA A O 1
ATOM 582 N N . ARG A 1 82 ? -5.467 -3.615 -5.043 1.00 95.12 82 ARG A N 1
ATOM 583 C CA . ARG A 1 82 ? -4.056 -4.003 -5.064 1.00 95.12 82 ARG A CA 1
ATOM 584 C C . ARG A 1 82 ? -3.756 -4.605 -6.424 1.00 95.12 82 ARG A C 1
ATOM 586 O O . ARG A 1 82 ? -4.432 -5.539 -6.851 1.00 95.12 82 ARG A O 1
ATOM 593 N N . VAL A 1 83 ? -2.795 -4.027 -7.128 1.00 94.62 83 VAL A N 1
ATOM 594 C CA . VAL A 1 83 ? -2.567 -4.293 -8.544 1.00 94.62 83 VAL A CA 1
ATOM 595 C C . VAL A 1 83 ? -1.143 -4.776 -8.753 1.00 94.62 83 VAL A C 1
ATOM 597 O O . VAL A 1 83 ? -0.191 -4.027 -8.552 1.00 94.62 83 VAL A O 1
ATOM 600 N N . GLN A 1 84 ? -1.006 -6.010 -9.232 1.00 95.62 84 GLN A N 1
ATOM 601 C CA . GLN A 1 84 ? 0.281 -6.582 -9.612 1.00 95.62 84 GLN A CA 1
ATOM 602 C C . GLN A 1 84 ? 0.865 -5.848 -10.837 1.00 95.62 84 GLN A C 1
ATOM 604 O O . GLN A 1 84 ? 0.200 -5.649 -11.869 1.00 95.62 84 GLN A O 1
ATOM 609 N N . LEU A 1 85 ? 2.121 -5.427 -10.726 1.00 93.50 85 LEU A N 1
ATOM 610 C CA . LEU A 1 85 ? 2.934 -4.935 -11.833 1.00 93.50 85 LEU A CA 1
ATOM 611 C C . LEU A 1 85 ? 3.597 -6.105 -12.574 1.00 93.50 85 LEU A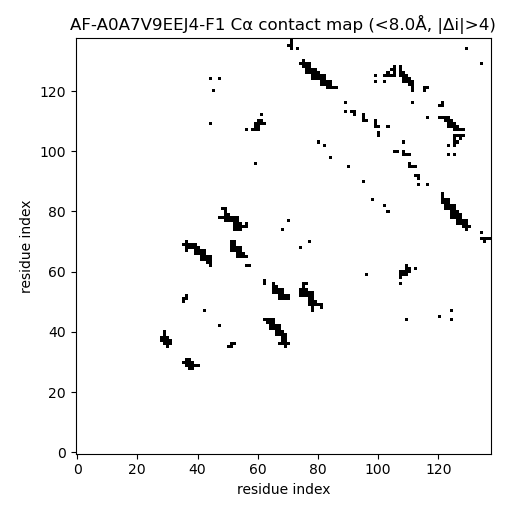 C 1
ATOM 613 O O . LEU A 1 85 ? 3.788 -7.165 -11.986 1.00 93.50 85 LEU A O 1
ATOM 617 N N . PRO A 1 86 ? 3.943 -5.932 -13.865 1.00 91.69 86 PRO A N 1
ATOM 618 C CA . PRO A 1 86 ? 4.649 -6.965 -14.615 1.00 91.69 86 PRO A CA 1
ATOM 619 C C . PRO A 1 86 ? 5.967 -7.368 -13.950 1.00 91.69 86 PRO A C 1
ATOM 621 O O . PRO A 1 86 ? 6.676 -6.514 -13.410 1.00 91.69 86 PRO A O 1
ATOM 624 N N . ASP A 1 87 ? 6.304 -8.650 -14.062 1.00 92.62 87 ASP A N 1
ATOM 625 C CA . ASP A 1 87 ? 7.575 -9.183 -13.585 1.00 92.62 87 ASP A CA 1
ATOM 626 C C . ASP A 1 87 ? 8.768 -8.593 -14.348 1.00 92.62 87 ASP A C 1
ATOM 628 O O . ASP A 1 87 ? 8.650 -8.100 -15.474 1.00 92.62 87 ASP A O 1
ATOM 632 N N . GLY A 1 88 ? 9.946 -8.679 -13.727 1.00 94.12 88 GLY A N 1
ATOM 633 C CA . GLY A 1 88 ? 11.212 -8.284 -14.333 1.00 94.12 88 GLY A CA 1
ATOM 634 C C . GLY A 1 88 ? 12.121 -7.477 -13.403 1.00 94.12 88 GLY A C 1
ATOM 635 O O . GLY A 1 88 ? 11.873 -7.375 -12.195 1.00 94.12 88 GLY A O 1
ATOM 636 N N . PRO A 1 89 ? 13.207 -6.910 -13.956 1.00 96.56 89 PRO A N 1
ATOM 637 C CA . PRO A 1 89 ? 14.096 -6.018 -13.224 1.00 96.56 89 PRO A CA 1
ATOM 638 C C . PRO A 1 89 ? 13.362 -4.775 -12.713 1.00 96.56 89 PRO A C 1
ATOM 640 O O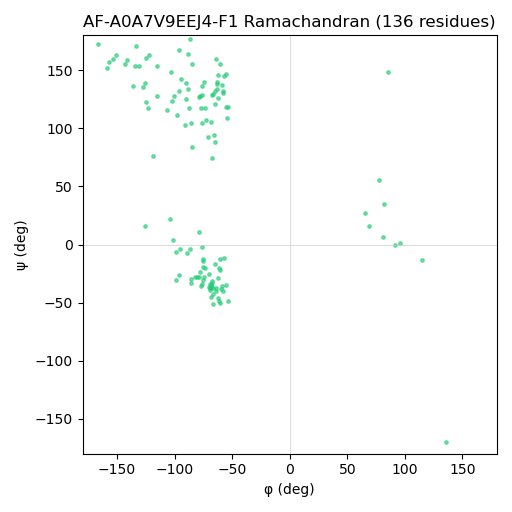 . PRO A 1 89 ? 12.373 -4.344 -13.304 1.00 96.56 89 PRO A O 1
ATOM 643 N N . TRP A 1 90 ? 13.886 -4.169 -11.644 1.00 96.19 90 TRP A N 1
ATOM 644 C CA . TRP A 1 90 ? 13.354 -2.920 -11.099 1.00 96.19 90 TRP A CA 1
ATOM 645 C C . TRP A 1 90 ? 13.266 -1.844 -12.201 1.00 96.19 90 TRP A C 1
ATOM 647 O O . TRP A 1 90 ? 14.300 -1.453 -12.748 1.00 96.19 90 TRP A O 1
ATOM 657 N N . PRO A 1 91 ? 12.063 -1.333 -12.533 1.00 94.81 91 PRO A N 1
ATOM 658 C CA . PRO A 1 91 ? 11.875 -0.409 -13.653 1.00 94.81 91 PRO A CA 1
ATOM 659 C C . PRO A 1 91 ? 12.344 1.027 -13.360 1.00 94.81 91 PRO A C 1
ATOM 661 O O . PRO A 1 91 ? 12.240 1.899 -14.225 1.00 94.81 91 PRO A O 1
ATOM 664 N N . GLY A 1 92 ? 12.823 1.298 -12.143 1.00 95.19 92 GLY A N 1
ATOM 665 C CA . GLY A 1 92 ? 13.140 2.638 -11.664 1.00 95.19 92 GLY A CA 1
ATOM 666 C C . GLY A 1 92 ? 11.922 3.361 -11.081 1.00 95.19 92 GLY A C 1
ATOM 667 O O . GLY A 1 92 ? 10.787 3.200 -11.539 1.00 95.19 92 GLY A O 1
ATOM 668 N N . ARG A 1 93 ? 12.171 4.230 -10.091 1.00 92.19 93 ARG A N 1
ATOM 669 C CA . ARG A 1 93 ? 11.124 4.936 -9.325 1.00 92.19 93 ARG A CA 1
ATOM 670 C C . ARG A 1 93 ? 10.135 5.679 -10.223 1.00 92.19 93 ARG A C 1
ATOM 672 O O . ARG A 1 93 ? 8.929 5.511 -10.081 1.00 92.19 93 ARG A O 1
ATOM 679 N N . LYS A 1 94 ? 10.633 6.456 -11.191 1.00 93.06 94 LYS A N 1
ATOM 680 C CA . LYS A 1 94 ? 9.784 7.238 -12.107 1.00 93.06 94 LYS A CA 1
ATOM 681 C C . LYS A 1 94 ? 8.803 6.351 -12.880 1.00 93.06 94 LYS A C 1
ATOM 683 O O . LYS A 1 94 ? 7.651 6.726 -13.077 1.00 93.06 94 LYS A O 1
ATOM 688 N N . ARG A 1 95 ? 9.247 5.170 -13.322 1.00 94.00 95 ARG A N 1
ATOM 689 C CA . ARG A 1 95 ? 8.401 4.252 -14.087 1.00 94.00 95 ARG A CA 1
ATOM 690 C C . ARG A 1 95 ? 7.413 3.508 -13.192 1.00 94.00 95 ARG A C 1
ATOM 692 O O . ARG A 1 95 ? 6.287 3.305 -13.639 1.00 94.00 95 ARG A O 1
ATOM 699 N N . ALA A 1 96 ? 7.807 3.148 -11.969 1.00 92.56 96 ALA A N 1
ATOM 700 C CA . ALA A 1 96 ? 6.922 2.547 -10.970 1.00 92.56 96 ALA A CA 1
ATOM 701 C C . ALA A 1 96 ? 5.774 3.494 -10.580 1.00 92.56 96 ALA A C 1
ATOM 703 O O . ALA A 1 96 ? 4.615 3.093 -10.637 1.00 92.56 96 ALA A O 1
ATOM 704 N N . ILE A 1 97 ? 6.074 4.770 -10.316 1.00 91.12 97 ILE A N 1
ATOM 705 C CA . ILE A 1 97 ? 5.059 5.806 -10.053 1.00 91.12 97 ILE A CA 1
ATOM 706 C C . ILE A 1 97 ? 4.130 5.966 -11.260 1.00 91.12 97 ILE A C 1
ATOM 708 O O . ILE A 1 97 ? 2.920 5.841 -11.124 1.00 91.12 97 ILE A O 1
ATOM 712 N N . ALA A 1 98 ? 4.682 6.122 -12.468 1.00 92.00 98 ALA A N 1
ATOM 713 C CA . ALA A 1 98 ? 3.858 6.244 -13.669 1.00 92.00 98 ALA A CA 1
ATOM 714 C C . ALA A 1 98 ? 3.002 4.991 -13.935 1.00 92.00 98 ALA A C 1
ATOM 716 O O . ALA A 1 98 ? 1.981 5.065 -14.612 1.00 92.00 98 ALA A O 1
ATOM 717 N N . LEU A 1 99 ? 3.448 3.801 -13.520 1.00 92.56 99 LEU A N 1
ATOM 718 C CA . LEU A 1 99 ? 2.634 2.586 -13.574 1.00 92.56 99 LEU A CA 1
ATOM 719 C C . LEU A 1 99 ? 1.484 2.668 -12.570 1.00 92.56 99 LEU A C 1
ATOM 721 O O . LEU A 1 99 ? 0.361 2.368 -12.959 1.00 92.56 99 LEU A O 1
ATOM 725 N N . ALA A 1 100 ? 1.745 3.107 -11.342 1.00 91.75 100 ALA A N 1
ATOM 726 C CA . ALA A 1 100 ? 0.723 3.278 -10.319 1.00 91.75 100 ALA A CA 1
ATOM 727 C C . ALA A 1 100 ? -0.351 4.300 -10.729 1.00 91.75 100 ALA A C 1
ATOM 729 O O . ALA A 1 100 ? -1.530 3.956 -10.737 1.00 91.75 100 ALA A O 1
ATOM 730 N N . GLU A 1 101 ? 0.050 5.478 -11.214 1.00 90.81 101 GLU A N 1
ATOM 731 C CA . GLU A 1 101 ? -0.856 6.519 -11.736 1.00 90.81 101 GLU A CA 1
ATOM 732 C C . GLU A 1 101 ? -1.779 6.004 -12.847 1.00 90.81 101 GLU A C 1
ATOM 734 O O . GLU A 1 101 ? -2.928 6.410 -12.947 1.00 90.81 101 GLU A O 1
ATOM 739 N N . ARG A 1 102 ? -1.295 5.087 -13.697 1.00 92.25 102 ARG A N 1
ATOM 740 C CA . ARG A 1 102 ? -2.125 4.486 -14.754 1.00 92.25 102 ARG A CA 1
ATOM 741 C C . ARG A 1 102 ? -3.069 3.398 -14.251 1.00 92.25 102 ARG A C 1
ATOM 743 O O . ARG A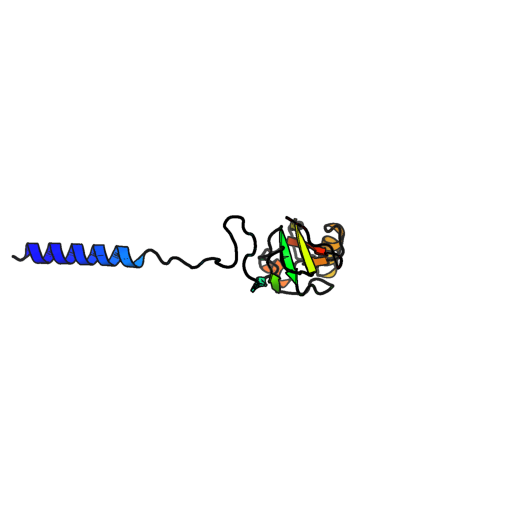 1 102 ? -4.007 3.051 -14.963 1.00 92.25 102 ARG A O 1
ATOM 750 N N . ARG A 1 103 ? -2.759 2.765 -13.120 1.00 91.12 103 ARG A N 1
ATOM 751 C CA . ARG A 1 103 ? -3.511 1.617 -12.588 1.00 91.12 103 ARG A CA 1
ATOM 752 C C . ARG A 1 103 ? -4.547 2.035 -11.550 1.00 91.12 103 ARG A C 1
ATOM 754 O O . ARG A 1 103 ? -5.531 1.320 -11.388 1.00 91.12 103 ARG A O 1
ATOM 761 N N . CYS A 1 104 ? -4.337 3.157 -10.873 1.00 90.62 104 CYS A N 1
ATOM 762 C CA . CYS A 1 104 ? -5.264 3.695 -9.890 1.00 90.62 104 CYS A CA 1
ATOM 763 C C . CYS A 1 104 ? -6.194 4.733 -10.530 1.00 90.62 104 CYS A C 1
ATOM 765 O O . CYS A 1 104 ? -5.786 5.495 -11.400 1.00 90.62 104 CYS A O 1
ATOM 767 N N . SER A 1 105 ? -7.462 4.752 -10.110 1.00 81.12 105 SER A N 1
ATOM 768 C CA . SER A 1 105 ? -8.448 5.743 -10.573 1.00 81.12 105 SER A CA 1
ATOM 769 C C . SER A 1 105 ? -8.225 7.129 -9.967 1.00 81.12 105 SER A C 1
ATOM 771 O O . SER A 1 105 ? -8.701 8.120 -10.512 1.00 81.12 105 SER A O 1
ATOM 773 N N . GLU A 1 106 ? -7.509 7.190 -8.846 1.00 78.69 106 GLU A N 1
ATOM 774 C CA . GLU A 1 106 ? -7.154 8.410 -8.131 1.00 78.69 106 GLU A CA 1
ATOM 775 C C . GLU A 1 106 ? -5.634 8.536 -7.987 1.00 78.69 106 GLU A C 1
ATOM 777 O O . GLU A 1 106 ? -4.890 7.561 -8.106 1.00 78.69 106 GLU A O 1
ATOM 782 N N . ASN A 1 107 ? -5.171 9.747 -7.670 1.00 77.75 107 ASN A N 1
ATOM 783 C CA . ASN A 1 107 ? -3.747 10.062 -7.517 1.00 77.75 107 ASN A CA 1
ATOM 784 C C . ASN A 1 107 ? -3.149 9.616 -6.165 1.00 77.75 107 ASN A C 1
ATOM 786 O O . ASN A 1 107 ? -2.031 10.011 -5.840 1.00 77.75 107 ASN A O 1
ATOM 790 N N . PHE A 1 108 ? -3.871 8.823 -5.367 1.00 85.81 108 PHE A N 1
ATOM 791 C CA . PHE A 1 108 ? -3.384 8.304 -4.088 1.00 85.81 108 PHE A CA 1
ATOM 792 C C . PHE A 1 108 ? -3.052 6.817 -4.212 1.00 85.81 108 PHE A C 1
ATOM 794 O O . PHE A 1 108 ? -3.918 5.978 -4.461 1.00 85.81 108 PHE A O 1
ATOM 801 N N . PHE A 1 109 ? -1.772 6.484 -4.051 1.00 91.00 109 PHE A N 1
ATOM 802 C CA . PHE A 1 109 ? -1.278 5.116 -4.155 1.00 91.00 109 PHE A CA 1
ATOM 803 C C . PHE A 1 109 ? 0.042 4.925 -3.408 1.00 91.00 109 PHE A C 1
ATOM 805 O O . PHE A 1 109 ? 0.821 5.864 -3.243 1.00 91.00 109 PHE A O 1
ATOM 812 N N . PHE A 1 110 ? 0.324 3.674 -3.050 1.00 92.06 110 PHE A N 1
ATOM 813 C CA . PHE A 1 110 ? 1.666 3.208 -2.713 1.00 92.06 110 PHE A CA 1
ATOM 814 C C . PHE A 1 110 ? 2.219 2.432 -3.901 1.00 92.06 110 PHE A C 1
ATOM 816 O O . PHE A 1 110 ? 1.588 1.490 -4.386 1.00 92.06 110 PHE A O 1
ATOM 823 N N . ALA A 1 111 ? 3.375 2.862 -4.398 1.00 92.12 111 ALA A N 1
ATOM 824 C CA . ALA A 1 111 ? 4.102 2.168 -5.452 1.00 92.12 111 ALA A CA 1
ATOM 825 C C . ALA A 1 111 ? 5.293 1.418 -4.835 1.00 92.12 111 ALA A C 1
ATOM 827 O O . ALA A 1 111 ? 5.882 1.929 -3.879 1.00 92.12 111 ALA A O 1
ATOM 828 N N . PRO A 1 112 ? 5.707 0.271 -5.403 1.00 92.12 112 PRO A N 1
ATOM 829 C CA . PRO A 1 112 ? 6.893 -0.426 -4.931 1.00 92.12 112 PRO A CA 1
ATOM 830 C C . PRO A 1 112 ? 8.123 0.482 -4.935 1.00 92.12 112 PRO A C 1
ATOM 832 O O . PRO A 1 112 ? 8.292 1.330 -5.817 1.00 92.12 112 PRO A O 1
ATOM 835 N N . SER A 1 113 ? 9.009 0.268 -3.971 1.00 91.44 113 SER A N 1
ATOM 836 C CA . SER A 1 113 ? 10.344 0.863 -3.942 1.00 91.44 113 SER A CA 1
ATOM 837 C C . SER A 1 113 ? 11.364 -0.117 -4.521 1.00 91.44 113 SER A C 1
ATOM 839 O O . SER A 1 113 ? 11.104 -1.311 -4.632 1.00 91.44 113 SER A O 1
ATOM 841 N N . GLU A 1 114 ? 12.581 0.340 -4.816 1.00 94.00 114 GLU A N 1
ATOM 8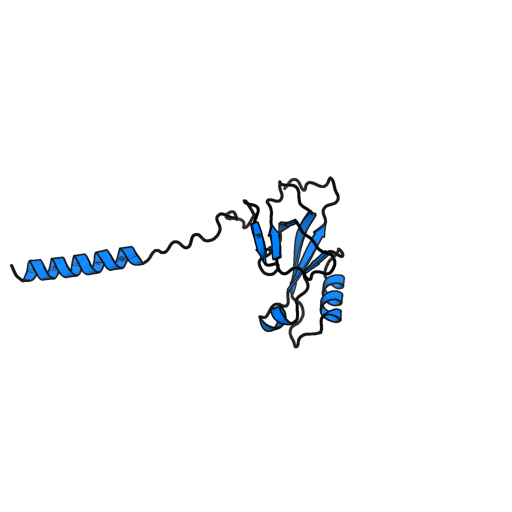42 C CA . GLU A 1 114 ? 13.657 -0.580 -5.212 1.00 94.00 114 GLU A CA 1
ATOM 843 C C . GLU A 1 114 ? 13.951 -1.624 -4.121 1.00 94.00 114 GLU A C 1
ATOM 845 O O . GLU A 1 114 ? 14.261 -2.783 -4.406 1.00 94.00 114 GLU A O 1
ATOM 850 N N . ARG A 1 115 ? 13.843 -1.212 -2.852 1.00 92.06 115 ARG A N 1
ATOM 851 C CA . ARG A 1 115 ? 14.070 -2.087 -1.704 1.00 92.06 115 ARG A CA 1
ATOM 852 C C . ARG A 1 115 ? 13.008 -3.179 -1.628 1.00 92.06 115 ARG A C 1
ATOM 854 O O . ARG A 1 115 ? 13.387 -4.342 -1.534 1.00 92.06 115 ARG A O 1
ATOM 861 N N . SER A 1 116 ? 11.728 -2.816 -1.691 1.00 91.69 116 SER A N 1
ATOM 862 C CA . SER A 1 116 ? 10.633 -3.788 -1.633 1.00 91.69 116 SER A CA 1
ATOM 863 C C . SER A 1 116 ? 10.614 -4.666 -2.888 1.00 91.69 116 SER A C 1
ATOM 865 O O . SER A 1 116 ? 10.399 -5.870 -2.788 1.00 91.69 116 SER A O 1
ATOM 867 N N . TRP A 1 117 ? 11.000 -4.134 -4.053 1.00 94.69 117 TRP A N 1
ATOM 868 C CA . TRP A 1 117 ? 11.147 -4.930 -5.275 1.00 94.69 117 TRP A CA 1
ATOM 869 C C . TRP A 1 117 ? 12.179 -6.059 -5.126 1.00 94.69 117 TRP A C 1
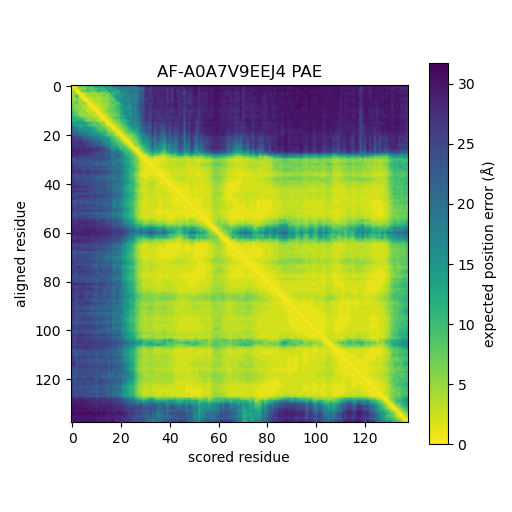ATOM 871 O O . TRP A 1 117 ? 11.959 -7.182 -5.584 1.00 94.69 117 TRP A O 1
ATOM 881 N N . ARG A 1 118 ? 13.295 -5.822 -4.428 1.00 94.19 118 ARG A N 1
ATOM 882 C CA . ARG A 1 118 ? 14.253 -6.897 -4.093 1.00 94.19 118 ARG A CA 1
ATOM 883 C C . ARG A 1 118 ? 13.675 -7.966 -3.161 1.00 94.19 118 ARG A C 1
ATOM 885 O O . ARG A 1 118 ? 14.245 -9.046 -3.071 1.00 94.19 118 ARG A O 1
ATOM 892 N N . GLN A 1 119 ? 12.567 -7.667 -2.496 1.00 93.19 119 GLN A N 1
ATOM 893 C CA . GLN A 1 119 ? 11.815 -8.566 -1.621 1.00 93.19 119 GLN A CA 1
ATOM 894 C C . GLN A 1 119 ? 10.533 -9.079 -2.297 1.00 93.19 119 GLN A C 1
ATOM 896 O O . GLN A 1 119 ? 9.606 -9.496 -1.618 1.00 93.19 119 GLN A O 1
ATOM 901 N N . ASP A 1 120 ? 10.497 -9.038 -3.630 1.00 93.56 120 ASP A N 1
ATOM 902 C CA . ASP A 1 120 ? 9.389 -9.509 -4.467 1.00 93.56 120 ASP A CA 1
ATOM 903 C C . ASP A 1 120 ? 8.083 -8.696 -4.388 1.00 93.56 120 ASP A C 1
ATOM 905 O O . ASP A 1 120 ? 7.046 -9.103 -4.902 1.00 93.56 120 ASP A O 1
ATOM 909 N N . ASP A 1 121 ? 8.128 -7.477 -3.844 1.00 93.31 121 ASP A N 1
ATOM 910 C CA . ASP A 1 121 ? 7.006 -6.548 -3.959 1.00 93.31 121 ASP A CA 1
ATOM 911 C C . ASP A 1 121 ? 6.925 -5.979 -5.383 1.00 93.31 121 ASP A C 1
ATOM 913 O O . ASP A 1 121 ? 7.831 -5.309 -5.893 1.00 93.31 121 ASP A O 1
ATOM 917 N N . ARG A 1 122 ? 5.818 -6.281 -6.049 1.00 94.94 122 ARG A N 1
ATOM 918 C CA . ARG A 1 122 ? 5.441 -5.748 -7.362 1.00 94.94 122 ARG A CA 1
ATOM 919 C C . ARG A 1 122 ? 4.052 -5.121 -7.300 1.00 94.94 122 ARG A C 1
ATOM 921 O O . ARG A 1 122 ? 3.420 -4.955 -8.340 1.00 94.94 122 ARG A O 1
ATOM 928 N N . VAL A 1 123 ? 3.530 -4.831 -6.114 1.00 94.94 123 VAL A N 1
ATOM 929 C CA . VAL A 1 123 ? 2.126 -4.474 -5.930 1.00 94.94 123 VAL A CA 1
ATOM 930 C C . VAL A 1 123 ? 1.985 -2.966 -5.801 1.00 94.94 123 VAL A C 1
ATOM 932 O O . VAL A 1 123 ? 2.624 -2.324 -4.978 1.00 94.94 123 VAL A O 1
ATOM 935 N N . VAL A 1 124 ? 1.097 -2.391 -6.604 1.00 94.12 124 VAL A N 1
ATOM 936 C CA . VAL A 1 124 ? 0.584 -1.041 -6.367 1.00 94.12 124 VAL A CA 1
ATOM 937 C C . VAL A 1 124 ? -0.660 -1.142 -5.496 1.00 94.12 124 VAL A C 1
ATOM 939 O O . VAL A 1 124 ? -1.619 -1.817 -5.871 1.00 94.12 124 VAL A O 1
ATOM 942 N N . THR A 1 125 ? -0.676 -0.435 -4.373 1.00 94.25 125 THR A N 1
ATOM 943 C CA . THR A 1 125 ? -1.858 -0.306 -3.510 1.00 94.25 125 THR A CA 1
ATOM 944 C C . THR A 1 125 ? -2.557 1.010 -3.839 1.00 94.25 125 THR A C 1
ATOM 946 O O . THR A 1 125 ? -2.010 2.078 -3.576 1.00 94.25 125 THR A O 1
ATOM 949 N N . CYS A 1 126 ? -3.749 0.948 -4.433 1.00 93.44 126 CYS A N 1
ATOM 950 C CA . CYS A 1 126 ? -4.548 2.121 -4.790 1.00 93.44 126 CYS A CA 1
ATOM 951 C C . CYS A 1 126 ? -5.451 2.538 -3.629 1.00 93.44 126 CYS A C 1
ATOM 953 O O . CYS A 1 126 ? -6.157 1.695 -3.066 1.00 93.44 126 CYS A O 1
ATOM 955 N N . ILE A 1 127 ? -5.481 3.835 -3.331 1.00 91.62 127 ILE A N 1
ATOM 956 C CA . ILE A 1 127 ? -6.272 4.417 -2.249 1.00 91.62 127 ILE A CA 1
ATOM 957 C C . ILE A 1 127 ? -7.335 5.347 -2.840 1.00 91.62 127 ILE A C 1
ATOM 959 O O . ILE A 1 127 ? -7.008 6.243 -3.614 1.00 91.62 127 ILE A O 1
ATOM 963 N N . ALA A 1 128 ? -8.592 5.144 -2.454 1.00 90.19 128 ALA A N 1
ATOM 964 C CA . ALA A 1 128 ? -9.671 6.096 -2.692 1.00 90.19 128 ALA A CA 1
ATOM 965 C C . ALA A 1 128 ? -9.699 7.091 -1.533 1.00 90.19 128 ALA A C 1
ATOM 967 O O . ALA A 1 128 ? -9.907 6.690 -0.382 1.00 90.19 128 ALA A O 1
ATOM 968 N N . ARG A 1 129 ? -9.474 8.378 -1.794 1.00 81.38 129 ARG A N 1
ATOM 969 C CA . ARG A 1 129 ? -9.557 9.395 -0.746 1.00 81.38 129 ARG A CA 1
ATOM 970 C C . ARG A 1 129 ? -11.018 9.725 -0.488 1.00 81.38 129 ARG A C 1
ATOM 972 O O . ARG A 1 129 ? -11.749 10.130 -1.390 1.00 81.38 129 ARG A O 1
ATOM 979 N N . LEU A 1 130 ? -11.437 9.638 0.767 1.00 70.62 130 LEU A N 1
ATOM 980 C CA . LEU A 1 130 ? -12.771 10.091 1.126 1.00 70.62 130 LEU A CA 1
ATOM 981 C C . LEU A 1 130 ? -12.774 11.612 1.221 1.00 70.62 130 LEU A C 1
ATOM 983 O O . LEU A 1 130 ? -11.952 12.230 1.902 1.00 70.62 130 LEU A O 1
ATOM 987 N N . SER A 1 131 ? -13.708 12.240 0.512 1.00 57.56 131 SER A N 1
ATOM 988 C CA . SER A 1 131 ? -13.966 13.669 0.666 1.00 57.56 131 SER A CA 1
ATOM 989 C C . SER A 1 131 ? -14.432 13.937 2.100 1.00 57.56 131 SER A C 1
ATOM 991 O O . SER A 1 131 ? -15.146 13.121 2.686 1.00 57.56 131 SER A O 1
ATOM 993 N N . ALA A 1 132 ? -14.072 15.089 2.672 1.00 48.19 132 ALA A N 1
ATOM 994 C CA . ALA A 1 132 ? -14.551 15.481 3.995 1.00 48.19 132 ALA A CA 1
ATOM 995 C C . ALA A 1 132 ? -16.095 15.448 4.036 1.00 48.19 132 ALA A C 1
ATOM 997 O O . ALA A 1 132 ? -16.749 16.273 3.406 1.00 48.19 132 ALA A O 1
ATOM 998 N N . GLY A 1 133 ? -16.666 14.475 4.757 1.00 49.12 133 GLY A N 1
ATOM 999 C CA . GLY A 1 133 ? -18.116 14.268 4.880 1.00 49.12 133 GLY A CA 1
ATOM 1000 C C . GLY A 1 133 ? -18.651 12.964 4.277 1.00 49.12 133 GLY A C 1
ATOM 1001 O O . GLY A 1 133 ? -19.771 12.582 4.601 1.00 49.12 133 GLY A O 1
ATOM 1002 N N . ALA A 1 134 ? -17.865 12.249 3.469 1.00 52.59 134 ALA A N 1
ATOM 1003 C CA . ALA A 1 134 ? -18.220 10.918 2.983 1.00 52.59 134 ALA A CA 1
ATOM 1004 C C . ALA A 1 134 ? -17.816 9.868 4.028 1.00 52.59 134 ALA A C 1
ATOM 1006 O O . ALA A 1 134 ? -16.729 9.307 3.965 1.00 52.59 134 ALA A O 1
ATOM 1007 N N . GLN A 1 135 ? -18.662 9.627 5.029 1.00 50.94 135 GLN A N 1
ATOM 1008 C CA . GLN A 1 135 ? -18.556 8.400 5.818 1.00 50.94 135 GLN A CA 1
ATOM 1009 C C . GLN A 1 135 ? -19.155 7.277 4.950 1.00 50.94 135 GLN A C 1
ATOM 1011 O O . GLN A 1 135 ? -20.332 7.376 4.598 1.00 50.94 135 GLN A O 1
ATOM 1016 N N . PRO A 1 136 ? -18.408 6.237 4.539 1.00 55.34 136 PRO A N 1
ATOM 1017 C CA . PRO A 1 136 ? -19.015 5.104 3.870 1.00 55.34 136 PRO A CA 1
ATOM 1018 C C . PRO A 1 136 ? -19.714 4.284 4.950 1.00 55.34 136 PRO A C 1
ATOM 1020 O O . PRO A 1 136 ? -19.079 3.589 5.744 1.00 55.34 136 PRO A O 1
ATOM 1023 N N . ASP A 1 137 ? -21.035 4.387 4.998 1.00 51.34 137 ASP A N 1
ATOM 1024 C CA . ASP A 1 137 ? -21.873 3.474 5.759 1.00 51.34 137 ASP A CA 1
ATOM 1025 C C . ASP A 1 137 ? -21.749 2.070 5.138 1.00 51.34 137 ASP A C 1
ATOM 1027 O O . ASP A 1 137 ? -22.509 1.706 4.240 1.00 51.34 137 ASP A O 1
ATOM 1031 N N . ARG A 1 138 ? -20.764 1.273 5.566 1.00 51.59 138 ARG A N 1
ATOM 1032 C CA . ARG A 1 138 ? -20.724 -0.175 5.301 1.00 51.59 138 ARG A CA 1
ATOM 1033 C C . ARG A 1 138 ? -20.457 -0.984 6.569 1.00 51.59 138 ARG A C 1
ATOM 1035 O O . ARG A 1 138 ? -19.528 -0.697 7.357 1.00 51.59 138 ARG A O 1
#

pLDDT: mean 79.69, std 18.35, range [37.0, 96.56]

Secondary structure (DSSP, 8-state):
-HHHHHHHHHHHHHHHHHHTS-------TTB-TT--B-S-EEEETTT--TT-EEE---TTS--SEEEEE-TTS--SEEEEEEEEPPSSS---HHHHHHHHHHH-SSSEEEPPPHHHHTTT--EEEEEEEPPTT-----

Sequence (138 aa):
MRWALALLAVLIALGVGFAAGVVVTAEDDARDARGRVLKAGPVDVLDLRVGDCVNGLEAGGESVAVQAVPCRSRHEGEVQARVQLPDGPWPGRKRAIALAERRCSENFFFAPSERSWRQDDRVVTCIARLSAGAQPDR

Nearest PDB structures (foldseek):
  7xun-assembly1_A  TM=2.374E-01  e=6.235E+00  Homo sapiens
  6r0x-assembly1_F  TM=1.825E-01  e=7.980E+00  Homo sapiens

Radius of gyration: 23.34 Å; Cα contacts (8 Å, |Δi|>4): 219; chains: 1; bounding box: 36×68×57 Å